Protein AF-A0A3A8JMN2-F1 (afdb_monomer_lite)

Structure (mmCIF, N/CA/C/O backbone):
data_AF-A0A3A8JMN2-F1
#
_entry.id   AF-A0A3A8JMN2-F1
#
loop_
_atom_site.group_PDB
_atom_site.id
_atom_site.type_symbol
_atom_site.label_atom_id
_atom_site.label_alt_id
_atom_site.label_comp_id
_atom_site.label_asym_id
_atom_site.label_entity_id
_atom_site.label_seq_id
_atom_site.pdbx_PDB_ins_code
_atom_site.Cartn_x
_atom_site.Cartn_y
_atom_site.Cartn_z
_atom_site.occupancy
_atom_site.B_iso_or_equiv
_atom_site.auth_seq_id
_atom_site.auth_comp_id
_atom_site.auth_asym_id
_atom_site.auth_atom_id
_atom_site.pdbx_PDB_model_num
ATOM 1 N N . ARG A 1 1 ? -17.338 3.387 -5.758 1.00 75.69 1 ARG A N 1
ATOM 2 C CA . ARG A 1 1 ? -17.314 4.630 -6.580 1.00 75.69 1 ARG A CA 1
ATOM 3 C C . ARG A 1 1 ? -15.886 5.106 -6.862 1.00 75.69 1 ARG A C 1
ATOM 5 O O . ARG A 1 1 ? -15.566 5.254 -8.028 1.00 75.69 1 ARG A O 1
ATOM 12 N N . ARG A 1 2 ? -15.018 5.287 -5.850 1.00 84.19 2 ARG A N 1
ATOM 13 C CA . ARG A 1 2 ? -13.600 5.667 -6.048 1.00 84.19 2 ARG A CA 1
ATOM 14 C C . ARG A 1 2 ? -12.794 4.612 -6.825 1.00 84.19 2 ARG A C 1
ATOM 16 O O . ARG A 1 2 ? -12.207 4.962 -7.838 1.00 84.19 2 ARG A O 1
ATOM 23 N N . VAL A 1 3 ? -12.894 3.332 -6.447 1.00 80.50 3 VAL A N 1
ATOM 24 C CA . VAL A 1 3 ? -12.243 2.205 -7.157 1.00 80.50 3 VAL A CA 1
ATOM 25 C C . VAL A 1 3 ? -12.617 2.163 -8.642 1.00 80.50 3 VAL A C 1
ATOM 27 O O . VAL A 1 3 ? -11.744 2.153 -9.494 1.00 80.50 3 VAL A O 1
ATOM 30 N N . LEU A 1 4 ? -13.909 2.267 -8.973 1.00 84.06 4 LEU A N 1
ATOM 31 C CA . LEU A 1 4 ? -14.388 2.273 -10.367 1.00 84.06 4 LEU A CA 1
ATOM 32 C C . LEU A 1 4 ? -13.861 3.454 -11.204 1.00 84.06 4 LEU A C 1
ATOM 34 O O . LEU A 1 4 ? -13.873 3.380 -12.427 1.00 84.06 4 LEU A O 1
ATOM 38 N N . ARG A 1 5 ? -13.415 4.539 -10.559 1.00 90.00 5 ARG A N 1
ATOM 39 C CA . ARG A 1 5 ? -12.802 5.696 -11.223 1.00 90.00 5 ARG A CA 1
ATOM 40 C C . ARG A 1 5 ? -11.285 5.544 -11.368 1.00 90.00 5 ARG A C 1
ATOM 42 O O . ARG A 1 5 ? -10.736 6.002 -12.361 1.00 90.00 5 ARG A O 1
ATOM 49 N N . LEU A 1 6 ? -10.618 4.948 -10.379 1.00 89.94 6 LEU A N 1
ATOM 50 C CA . LEU A 1 6 ? -9.156 4.831 -10.340 1.00 89.94 6 LEU A CA 1
ATOM 51 C C . LEU A 1 6 ? -8.640 3.596 -11.082 1.00 89.94 6 LEU A C 1
ATOM 53 O O . LEU A 1 6 ? -7.620 3.686 -11.755 1.00 89.94 6 LEU A O 1
ATOM 57 N N . LEU A 1 7 ? -9.367 2.478 -11.024 1.00 90.56 7 LEU A N 1
ATOM 58 C CA . LEU A 1 7 ? -8.949 1.213 -11.622 1.00 90.56 7 LEU A CA 1
ATOM 59 C C . LEU A 1 7 ? -8.691 1.316 -13.138 1.00 90.56 7 LEU A C 1
ATOM 61 O O . LEU A 1 7 ? -7.647 0.840 -13.572 1.00 90.56 7 LEU A O 1
ATOM 65 N N . PRO A 1 8 ? -9.538 1.974 -13.962 1.00 93.44 8 PRO A N 1
ATOM 66 C CA . PRO A 1 8 ? -9.247 2.107 -15.391 1.00 93.44 8 PRO A CA 1
ATOM 67 C C . PRO A 1 8 ? -7.951 2.879 -15.658 1.00 93.44 8 PRO A C 1
ATOM 69 O O . PRO A 1 8 ? -7.154 2.477 -16.501 1.00 93.44 8 PRO A O 1
ATOM 72 N N . ALA A 1 9 ? -7.714 3.963 -14.912 1.00 94.19 9 ALA A N 1
ATOM 73 C CA . ALA A 1 9 ? -6.497 4.758 -15.039 1.00 94.19 9 ALA A CA 1
ATOM 74 C C . ALA A 1 9 ? -5.257 3.973 -14.584 1.00 94.19 9 ALA A C 1
ATOM 76 O O . ALA A 1 9 ? -4.229 4.024 -15.256 1.00 94.19 9 ALA A O 1
ATOM 77 N N . LEU A 1 10 ? 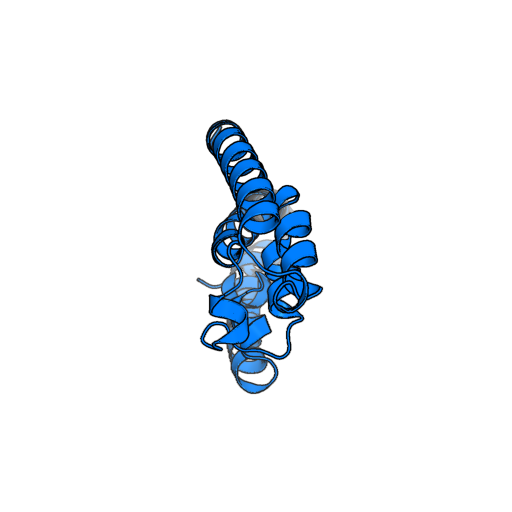-5.371 3.204 -13.494 1.00 93.12 10 LEU A N 1
ATOM 78 C CA . LEU A 1 10 ? -4.316 2.313 -13.015 1.00 93.12 10 LEU A CA 1
ATOM 79 C C . LEU A 1 10 ? -3.961 1.263 -14.070 1.00 93.12 10 LEU A C 1
ATOM 81 O O . LEU A 1 10 ? -2.789 1.091 -14.375 1.00 93.12 10 LEU A O 1
ATOM 85 N N . LEU A 1 11 ? -4.954 0.600 -14.667 1.00 94.62 11 LEU A N 1
ATOM 86 C CA . LEU A 1 11 ? -4.725 -0.425 -15.688 1.00 94.62 11 LEU A CA 1
ATOM 87 C C . LEU A 1 11 ? -4.033 0.144 -16.930 1.00 94.62 11 LEU A C 1
ATOM 89 O O . LEU A 1 11 ? -3.087 -0.459 -17.431 1.00 94.62 11 LEU A O 1
ATOM 93 N N . VAL A 1 12 ? -4.468 1.317 -17.403 1.00 96.25 12 VAL A N 1
ATOM 94 C CA . VAL A 1 12 ? -3.820 2.002 -18.532 1.00 96.25 12 VAL A CA 1
ATOM 95 C C . VAL A 1 12 ? -2.381 2.373 -18.184 1.00 96.25 12 VAL A C 1
ATOM 97 O O . VAL A 1 12 ? -1.487 2.127 -18.991 1.00 96.25 12 VAL A O 1
ATOM 100 N N . MET A 1 13 ? -2.144 2.917 -16.988 1.00 95.88 13 MET A N 1
ATOM 101 C CA . MET A 1 13 ? -0.803 3.267 -16.526 1.00 95.88 13 MET A CA 1
ATOM 102 C C . MET A 1 13 ? 0.092 2.030 -16.433 1.00 95.88 13 MET A C 1
ATOM 104 O O . MET A 1 13 ? 1.172 2.032 -17.011 1.00 95.88 13 MET A O 1
ATOM 108 N N . LEU A 1 14 ? -0.365 0.953 -15.790 1.00 95.19 14 LEU A N 1
ATOM 109 C CA . LEU A 1 14 ? 0.402 -0.284 -15.655 1.00 95.19 14 LEU A CA 1
ATOM 110 C C . LEU A 1 14 ? 0.735 -0.877 -17.023 1.00 95.19 14 LEU A C 1
ATOM 112 O O . LEU A 1 14 ? 1.891 -1.198 -17.276 1.00 95.19 14 LEU A O 1
ATOM 116 N N . MET A 1 15 ? -0.242 -0.962 -17.930 1.00 95.50 15 MET A N 1
ATOM 117 C CA . MET A 1 15 ? -0.025 -1.473 -19.284 1.00 95.50 15 MET A CA 1
ATOM 118 C C . MET A 1 15 ? 0.980 -0.617 -20.064 1.00 95.50 15 MET A C 1
ATOM 120 O O . MET A 1 15 ? 1.912 -1.158 -20.657 1.00 95.50 15 MET A O 1
ATOM 124 N N . ALA A 1 16 ? 0.819 0.709 -20.051 1.00 96.19 16 ALA A N 1
ATOM 125 C CA . ALA A 1 16 ? 1.738 1.620 -20.724 1.00 96.19 16 ALA A CA 1
ATOM 126 C C . ALA A 1 16 ? 3.156 1.497 -20.153 1.00 96.19 16 ALA A C 1
ATOM 128 O O . ALA A 1 16 ? 4.109 1.359 -20.915 1.00 96.19 16 ALA A O 1
ATOM 129 N N . THR A 1 17 ? 3.294 1.468 -18.828 1.00 94.44 17 THR A N 1
ATOM 130 C CA . THR A 1 17 ? 4.581 1.312 -18.146 1.00 94.44 17 THR A CA 1
ATOM 131 C C . THR A 1 17 ? 5.220 -0.037 -18.465 1.00 94.44 17 THR A C 1
ATOM 133 O O . THR A 1 17 ? 6.384 -0.062 -18.839 1.00 94.44 17 THR A O 1
ATOM 136 N N . PHE A 1 18 ? 4.477 -1.150 -18.437 1.00 93.00 18 PHE A N 1
ATOM 137 C CA . PHE A 1 18 ? 4.998 -2.462 -18.843 1.00 93.00 18 PHE A CA 1
ATOM 138 C C . PHE A 1 18 ? 5.527 -2.455 -20.282 1.00 93.00 18 PHE A C 1
ATOM 140 O O . PHE A 1 18 ? 6.630 -2.942 -20.531 1.00 93.00 18 PHE A O 1
ATOM 147 N N . VAL A 1 19 ? 4.770 -1.882 -21.225 1.00 94.12 19 VAL A N 1
ATOM 148 C CA . VAL A 1 19 ? 5.182 -1.789 -22.634 1.00 94.12 19 VAL A CA 1
ATOM 149 C C . VAL A 1 19 ? 6.424 -0.911 -22.779 1.00 94.12 19 VAL A C 1
ATOM 151 O O . VAL A 1 19 ? 7.409 -1.341 -23.374 1.00 94.12 19 VAL A O 1
ATOM 154 N N . LEU A 1 20 ? 6.417 0.295 -22.210 1.00 94.31 20 LEU A N 1
ATOM 155 C CA . LEU A 1 20 ? 7.544 1.224 -22.298 1.00 94.31 20 LEU A CA 1
ATOM 156 C C . LEU A 1 20 ? 8.798 0.643 -21.642 1.00 94.31 20 LEU A C 1
ATOM 158 O O . LEU A 1 20 ? 9.870 0.652 -22.240 1.00 94.31 20 LEU A O 1
ATOM 162 N N . SER A 1 21 ? 8.674 0.057 -20.457 1.00 91.38 21 SER A N 1
ATOM 163 C CA . SER A 1 21 ? 9.795 -0.594 -19.791 1.00 91.38 21 SER A CA 1
ATOM 164 C C . SER A 1 21 ? 10.313 -1.805 -20.560 1.00 91.38 21 SER A C 1
ATOM 166 O O . SER A 1 21 ? 11.514 -2.053 -20.559 1.00 91.38 21 SER A O 1
ATOM 168 N N . ALA A 1 22 ? 9.454 -2.540 -21.270 1.00 89.69 22 ALA A N 1
ATOM 169 C CA . ALA A 1 22 ? 9.899 -3.625 -22.137 1.00 89.69 22 ALA A CA 1
ATOM 170 C C . ALA A 1 22 ? 10.651 -3.155 -23.390 1.00 89.69 22 ALA A C 1
ATOM 172 O O . ALA A 1 22 ? 11.499 -3.899 -23.884 1.00 89.69 22 ALA A O 1
ATOM 173 N N . LEU A 1 23 ? 10.359 -1.951 -23.886 1.00 93.00 23 LEU A N 1
ATOM 174 C CA . LEU A 1 23 ? 11.006 -1.371 -25.064 1.00 93.00 23 LEU A CA 1
ATOM 175 C C . LEU A 1 23 ? 12.308 -0.632 -24.729 1.00 93.00 23 LEU A C 1
ATOM 177 O O . LEU A 1 23 ? 13.264 -0.714 -25.496 1.00 93.00 23 LEU A O 1
ATOM 181 N N . PHE A 1 24 ? 12.342 0.092 -23.607 1.00 91.25 24 PHE A N 1
ATOM 182 C CA . PHE A 1 24 ? 13.404 1.058 -23.310 1.00 91.25 24 PHE A CA 1
ATOM 183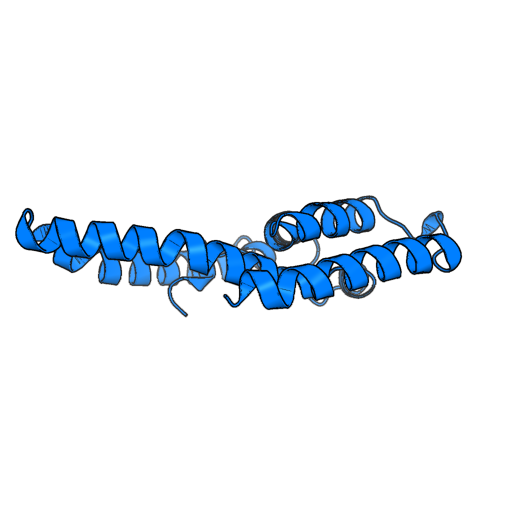 C C . PHE A 1 24 ? 14.361 0.632 -22.194 1.00 91.25 24 PHE A C 1
ATOM 185 O O . PHE A 1 24 ? 15.485 1.128 -22.159 1.00 91.25 24 PHE A O 1
ATOM 192 N N . ILE A 1 25 ? 13.963 -0.274 -21.292 1.00 88.00 25 ILE A N 1
ATOM 193 C CA . ILE A 1 25 ? 14.828 -0.706 -20.185 1.00 88.00 25 ILE A CA 1
ATOM 194 C C . ILE A 1 25 ? 15.572 -1.985 -20.595 1.00 88.00 25 ILE A C 1
ATOM 196 O O . ILE A 1 25 ? 14.931 -3.003 -20.889 1.00 88.00 25 ILE A O 1
ATOM 200 N N . PRO A 1 26 ? 16.921 -1.983 -20.600 1.00 86.75 26 PRO A N 1
ATOM 201 C CA . PRO A 1 26 ? 17.699 -3.180 -20.881 1.00 86.75 26 PRO A CA 1
ATOM 202 C C . PRO A 1 26 ? 17.324 -4.323 -19.939 1.00 86.75 26 PRO A C 1
ATOM 204 O O . PRO A 1 26 ? 17.168 -4.128 -18.735 1.00 86.75 26 PRO A O 1
ATOM 207 N N . ARG A 1 27 ? 17.262 -5.555 -20.461 1.00 81.44 27 ARG A N 1
ATOM 208 C CA . ARG A 1 27 ? 16.948 -6.744 -19.646 1.00 81.44 27 ARG A CA 1
ATOM 209 C C . ARG A 1 27 ? 17.879 -6.909 -18.445 1.00 81.44 27 ARG A C 1
ATOM 211 O O . ARG A 1 27 ? 17.424 -7.361 -17.409 1.00 81.44 27 ARG A O 1
ATOM 218 N N . ALA A 1 28 ? 19.142 -6.506 -18.584 1.00 80.75 28 ALA A N 1
ATOM 219 C CA . ALA A 1 28 ? 20.129 -6.545 -17.507 1.00 80.75 28 ALA A CA 1
ATOM 220 C C . ALA A 1 28 ? 19.777 -5.634 -16.315 1.00 80.75 28 ALA A C 1
ATOM 222 O O . ALA A 1 28 ? 20.302 -5.839 -15.229 1.00 80.75 28 ALA A O 1
ATOM 223 N N . TRP A 1 29 ? 18.932 -4.619 -16.520 1.00 76.94 29 TRP A N 1
ATOM 224 C CA . TRP A 1 29 ? 18.502 -3.672 -15.486 1.00 76.94 29 TRP A CA 1
ATOM 225 C C . TRP A 1 29 ? 17.093 -3.976 -14.965 1.00 76.94 29 TRP A C 1
ATOM 227 O O . TRP A 1 29 ? 16.671 -3.403 -13.966 1.00 76.94 29 TRP A O 1
ATOM 237 N N . ARG A 1 30 ? 16.363 -4.892 -15.614 1.00 73.25 30 ARG A N 1
ATOM 238 C CA . ARG A 1 30 ? 15.104 -5.424 -15.090 1.00 73.25 30 ARG A CA 1
ATOM 239 C C . ARG A 1 30 ? 15.434 -6.509 -14.075 1.00 73.25 30 ARG A C 1
ATOM 241 O O . ARG A 1 30 ? 15.720 -7.645 -14.447 1.00 73.25 30 ARG A O 1
ATOM 248 N N . ASN A 1 31 ? 15.447 -6.137 -12.802 1.00 72.50 31 ASN A N 1
ATOM 249 C CA . ASN A 1 31 ? 15.521 -7.109 -11.722 1.00 72.50 31 ASN A CA 1
ATOM 250 C C . ASN A 1 31 ? 14.173 -7.838 -11.571 1.00 72.50 31 ASN A C 1
ATOM 252 O O . ASN A 1 31 ? 13.139 -7.385 -12.056 1.00 72.50 31 ASN A O 1
ATOM 256 N N . GLU A 1 32 ? 14.171 -8.976 -10.883 1.00 75.94 32 GLU A N 1
ATOM 257 C CA . GLU A 1 32 ? 12.944 -9.742 -10.622 1.00 75.94 32 GLU A CA 1
ATOM 258 C C . GLU A 1 32 ? 11.889 -8.913 -9.856 1.00 75.94 32 GLU A C 1
ATOM 260 O O . GLU A 1 32 ? 10.684 -9.062 -10.054 1.00 75.94 32 GLU A O 1
ATOM 265 N N . GLN A 1 33 ? 12.352 -7.968 -9.035 1.00 76.81 33 GLN A N 1
ATOM 266 C CA . GLN A 1 33 ? 11.522 -7.074 -8.227 1.00 76.81 33 GLN A CA 1
ATOM 267 C C . GLN A 1 33 ? 10.679 -6.114 -9.080 1.00 76.81 33 GLN A C 1
ATOM 269 O O . GLN A 1 33 ? 9.549 -5.798 -8.714 1.00 76.81 33 GLN A O 1
ATOM 274 N N . PHE A 1 34 ? 11.197 -5.666 -10.224 1.00 84.00 34 PHE A N 1
ATOM 275 C CA . PHE A 1 34 ? 10.484 -4.825 -11.183 1.00 84.00 34 PHE A CA 1
ATOM 276 C C . PHE A 1 34 ? 9.169 -5.489 -11.611 1.00 84.00 34 PHE A C 1
ATOM 278 O O . PHE A 1 34 ? 8.093 -4.896 -11.492 1.00 84.00 34 PHE A O 1
ATOM 285 N N . ASP A 1 35 ? 9.254 -6.743 -12.062 1.00 86.31 35 ASP A N 1
ATOM 286 C CA . ASP A 1 35 ? 8.102 -7.478 -12.578 1.00 86.31 35 ASP A CA 1
ATOM 287 C C . ASP A 1 35 ? 7.147 -7.845 -11.436 1.00 86.31 35 ASP A C 1
ATOM 289 O O . ASP A 1 35 ? 5.934 -7.660 -11.560 1.00 86.31 35 ASP A O 1
ATOM 293 N N . GLN A 1 36 ? 7.679 -8.296 -10.295 1.00 91.06 36 GLN A N 1
ATOM 294 C CA . GLN A 1 36 ? 6.870 -8.646 -9.125 1.00 91.06 36 GLN A CA 1
ATOM 295 C C . GLN A 1 36 ? 6.054 -7.453 -8.602 1.00 91.06 36 GLN A C 1
ATOM 297 O O . GLN A 1 36 ? 4.860 -7.610 -8.338 1.00 91.06 36 GLN A O 1
ATOM 302 N N . THR A 1 37 ? 6.646 -6.256 -8.496 1.00 93.19 37 THR A N 1
ATOM 303 C CA . THR A 1 37 ? 5.925 -5.054 -8.041 1.00 93.19 37 THR A CA 1
ATOM 304 C C . THR A 1 37 ? 4.826 -4.666 -9.028 1.00 93.19 37 THR A C 1
ATOM 306 O O . THR A 1 37 ? 3.714 -4.355 -8.600 1.00 93.19 37 THR A O 1
ATOM 309 N N . GLY A 1 38 ? 5.092 -4.727 -10.338 1.00 93.12 38 GLY A N 1
ATOM 310 C CA . GLY A 1 38 ? 4.097 -4.421 -11.369 1.00 93.12 38 GLY A CA 1
ATOM 311 C C . GLY A 1 38 ? 2.911 -5.390 -11.364 1.00 93.12 38 GLY A C 1
ATOM 312 O O . GLY A 1 38 ? 1.758 -4.959 -11.404 1.00 93.12 38 GLY A O 1
ATOM 313 N N . TRP A 1 39 ? 3.169 -6.697 -11.244 1.00 93.88 39 TRP A N 1
ATOM 314 C CA . TRP A 1 39 ? 2.107 -7.703 -11.130 1.00 93.88 39 TRP A CA 1
ATOM 315 C C . TRP A 1 39 ? 1.311 -7.551 -9.835 1.00 93.88 39 TRP A C 1
ATOM 317 O O . TRP A 1 39 ? 0.082 -7.611 -9.855 1.00 93.88 39 TRP A O 1
ATOM 327 N N . ALA A 1 40 ? 1.984 -7.297 -8.714 1.00 95.25 40 ALA A N 1
ATOM 328 C CA . ALA A 1 40 ? 1.320 -7.082 -7.435 1.00 95.25 40 ALA A CA 1
ATOM 329 C C . ALA A 1 40 ? 0.507 -5.777 -7.405 1.00 95.25 40 ALA A C 1
ATOM 331 O O . ALA A 1 40 ? -0.516 -5.710 -6.725 1.00 95.25 40 ALA A O 1
ATOM 332 N N . ALA A 1 41 ? 0.900 -4.753 -8.169 1.00 95.06 41 ALA A N 1
ATOM 333 C CA . ALA A 1 41 ? 0.146 -3.507 -8.287 1.00 95.06 41 ALA A CA 1
ATOM 334 C C . ALA A 1 41 ? -1.249 -3.711 -8.903 1.00 95.06 41 ALA A C 1
ATOM 336 O O . ALA A 1 41 ? -2.181 -3.012 -8.516 1.00 95.06 41 ALA A O 1
ATOM 337 N N . LEU A 1 42 ? -1.426 -4.691 -9.802 1.00 92.38 42 LEU A N 1
ATOM 338 C CA . LEU A 1 42 ? -2.732 -4.999 -10.413 1.00 92.38 42 LEU A CA 1
ATOM 339 C C . LEU A 1 42 ? -3.784 -5.442 -9.393 1.00 92.38 42 LEU A C 1
ATOM 341 O O . LEU A 1 42 ? -4.978 -5.262 -9.622 1.00 92.38 42 LEU A O 1
ATOM 345 N N . ILE A 1 43 ? -3.335 -6.047 -8.296 1.00 92.94 43 ILE A N 1
ATOM 346 C CA . ILE A 1 43 ? -4.191 -6.594 -7.243 1.00 92.94 43 ILE A CA 1
ATOM 347 C C . ILE A 1 43 ? -4.115 -5.793 -5.934 1.00 92.94 43 ILE A C 1
ATOM 349 O O . ILE A 1 43 ? -4.685 -6.226 -4.937 1.00 92.94 43 ILE A O 1
ATOM 353 N N . GLY A 1 44 ? -3.424 -4.646 -5.918 1.00 93.62 44 GLY A N 1
ATOM 354 C CA . GLY A 1 44 ? -3.304 -3.797 -4.726 1.00 93.62 44 GLY A CA 1
ATOM 355 C C . GLY A 1 44 ? -2.330 -4.329 -3.663 1.00 93.62 44 GLY A C 1
ATOM 356 O O . GLY A 1 44 ? -2.486 -4.042 -2.477 1.00 93.62 44 GLY A O 1
ATOM 357 N N . PHE A 1 45 ? -1.328 -5.118 -4.068 1.00 96.12 45 PHE A N 1
ATOM 358 C CA . PHE A 1 45 ? -0.358 -5.782 -3.181 1.00 96.12 45 PHE A CA 1
ATOM 359 C C . PHE A 1 45 ? 1.100 -5.351 -3.397 1.00 96.12 45 PHE A C 1
ATOM 361 O O . PHE A 1 45 ? 2.012 -5.936 -2.808 1.00 96.12 45 PHE A O 1
ATOM 368 N N . SER A 1 46 ? 1.358 -4.329 -4.215 1.00 95.06 46 SER A N 1
ATOM 369 C CA . SER A 1 46 ? 2.725 -3.849 -4.466 1.00 95.06 46 SER A CA 1
ATOM 370 C C . SER A 1 46 ? 3.440 -3.390 -3.194 1.00 95.06 46 SER A C 1
ATOM 372 O O . SER A 1 46 ? 4.647 -3.578 -3.073 1.00 95.06 46 SER A O 1
ATOM 374 N N . ASN A 1 47 ? 2.703 -2.885 -2.201 1.00 95.19 47 ASN A N 1
ATOM 375 C CA . ASN A 1 47 ? 3.247 -2.538 -0.891 1.00 95.19 47 ASN A CA 1
ATOM 376 C C . ASN A 1 47 ? 3.822 -3.747 -0.134 1.00 95.19 47 ASN A C 1
ATOM 378 O O . ASN A 1 47 ? 4.823 -3.600 0.557 1.00 95.19 47 ASN A O 1
ATOM 382 N N . ILE A 1 48 ? 3.240 -4.942 -0.281 1.00 94.50 48 ILE A N 1
ATOM 383 C CA . ILE A 1 48 ? 3.767 -6.160 0.353 1.00 94.50 48 ILE A CA 1
ATOM 384 C C . ILE A 1 48 ? 5.053 -6.606 -0.338 1.00 94.50 48 ILE A C 1
ATOM 386 O O . ILE A 1 48 ? 6.020 -6.956 0.335 1.00 94.50 48 ILE A O 1
ATOM 390 N N . VAL A 1 49 ? 5.082 -6.547 -1.672 1.00 93.31 49 VAL A N 1
ATOM 391 C CA . VAL A 1 49 ? 6.291 -6.863 -2.444 1.00 93.31 49 VAL A CA 1
ATOM 392 C C . VAL A 1 49 ? 7.427 -5.926 -2.058 1.00 93.31 49 VAL A C 1
ATOM 394 O O . VAL A 1 49 ? 8.528 -6.397 -1.805 1.00 93.31 49 VAL A O 1
ATOM 397 N N . LEU A 1 50 ? 7.157 -4.622 -1.957 1.00 92.06 50 LEU A N 1
ATOM 398 C CA . LEU A 1 50 ? 8.143 -3.612 -1.569 1.00 92.06 50 LEU A CA 1
ATOM 399 C C . LEU A 1 50 ? 8.576 -3.734 -0.097 1.00 92.06 50 LEU A C 1
ATOM 401 O O . LEU A 1 50 ? 9.749 -3.549 0.201 1.00 92.06 50 LEU A O 1
ATOM 405 N N . ALA A 1 51 ? 7.676 -4.118 0.814 1.00 92.00 51 ALA A N 1
ATOM 406 C CA . ALA A 1 51 ? 8.010 -4.373 2.219 1.00 92.00 51 ALA A CA 1
ATOM 407 C C . ALA A 1 51 ? 8.948 -5.571 2.425 1.00 92.00 51 ALA A C 1
ATOM 409 O O . ALA A 1 51 ? 9.683 -5.607 3.408 1.00 92.00 51 ALA A O 1
ATOM 410 N N . GLY A 1 52 ? 8.888 -6.565 1.534 1.00 87.19 52 GLY A N 1
ATOM 411 C CA . GLY A 1 52 ? 9.763 -7.738 1.563 1.00 87.19 52 GLY A CA 1
ATOM 412 C C . GLY A 1 52 ? 11.153 -7.492 0.972 1.00 87.19 52 GLY A C 1
ATOM 413 O O . GLY A 1 52 ? 11.975 -8.407 0.966 1.00 87.19 52 GLY A O 1
ATOM 414 N N . GLN A 1 53 ? 11.418 -6.291 0.453 1.00 80.81 53 GLN A N 1
ATOM 415 C CA . GLN A 1 53 ? 12.719 -5.941 -0.109 1.00 80.81 53 GLN A CA 1
ATOM 416 C C . GLN A 1 53 ? 13.692 -5.578 1.013 1.00 80.81 53 GLN A C 1
ATOM 418 O O . GLN A 1 53 ? 13.306 -5.035 2.045 1.00 80.81 53 GLN A O 1
ATOM 423 N N . GLN A 1 54 ? 14.971 -5.899 0.807 1.00 68.88 54 GLN A N 1
ATOM 424 C CA . GLN A 1 54 ? 16.043 -5.512 1.733 1.00 68.88 54 GLN A CA 1
ATOM 425 C C . GLN A 1 54 ? 16.401 -4.027 1.620 1.00 68.88 54 GLN A C 1
ATOM 427 O O . GLN A 1 54 ? 17.096 -3.493 2.478 1.00 68.88 54 GLN A O 1
ATOM 432 N N . ASP A 1 55 ? 15.926 -3.384 0.560 1.00 74.50 55 ASP A N 1
ATOM 433 C CA . ASP A 1 55 ? 16.244 -2.018 0.211 1.00 74.50 55 ASP A CA 1
ATOM 434 C C . ASP A 1 55 ? 15.219 -1.038 0.794 1.00 74.50 55 ASP A C 1
ATOM 436 O O . ASP A 1 55 ? 14.003 -1.223 0.684 1.00 74.50 55 ASP A O 1
ATOM 440 N N . ASP A 1 56 ? 15.718 0.052 1.375 1.00 79.19 56 ASP A N 1
ATOM 441 C CA . ASP A 1 56 ? 14.873 1.150 1.833 1.00 79.19 56 ASP A CA 1
ATOM 442 C C . ASP A 1 56 ? 14.202 1.862 0.648 1.00 79.19 56 ASP A C 1
ATOM 444 O O . ASP A 1 56 ? 14.712 1.876 -0.476 1.00 79.19 56 ASP A O 1
ATOM 448 N N . TYR A 1 57 ? 13.070 2.526 0.912 1.00 80.88 57 TYR A N 1
ATOM 449 C CA . TYR A 1 57 ? 12.319 3.307 -0.085 1.00 80.88 57 TYR A CA 1
ATOM 450 C C . TYR A 1 57 ? 13.193 4.325 -0.842 1.00 80.88 57 TYR A C 1
ATOM 452 O O . TYR A 1 57 ? 12.960 4.578 -2.019 1.00 80.88 57 TYR A O 1
ATOM 460 N N . PHE A 1 58 ? 14.205 4.883 -0.170 1.00 79.69 58 PHE A N 1
ATOM 461 C CA . PHE A 1 58 ? 15.129 5.889 -0.713 1.00 79.69 58 PHE A CA 1
ATOM 462 C C . PHE A 1 58 ? 16.418 5.292 -1.291 1.00 79.69 58 PHE A C 1
ATOM 464 O O . PHE A 1 58 ? 17.393 6.005 -1.524 1.00 79.69 58 PHE A O 1
ATOM 471 N N . SER A 1 59 ? 16.472 3.974 -1.462 1.00 82.88 59 SER A N 1
ATOM 472 C CA . SER A 1 59 ? 17.613 3.338 -2.104 1.00 82.88 59 SER A CA 1
ATOM 473 C C . SER A 1 59 ? 17.579 3.576 -3.624 1.00 82.88 59 SER A C 1
ATOM 475 O O . SER A 1 59 ? 16.506 3.553 -4.240 1.00 82.88 59 SER A O 1
ATOM 477 N N . PRO A 1 60 ? 18.745 3.718 -4.280 1.00 76.19 60 PRO A N 1
ATOM 478 C CA . PRO A 1 60 ? 18.801 3.905 -5.730 1.00 76.19 60 PRO A CA 1
ATOM 479 C C . PRO A 1 60 ? 18.169 2.753 -6.527 1.00 76.19 60 PRO A C 1
ATOM 481 O O . PRO A 1 60 ? 17.665 2.964 -7.625 1.00 76.19 60 PRO A O 1
ATOM 484 N N . GLY A 1 61 ? 18.195 1.527 -5.991 1.00 75.81 61 GLY A N 1
ATOM 485 C CA . GLY A 1 61 ? 17.605 0.357 -6.646 1.00 75.81 61 GLY A CA 1
ATOM 486 C C . GLY A 1 61 ? 16.079 0.424 -6.710 1.00 75.81 61 GLY A C 1
ATOM 487 O O . GLY A 1 61 ? 15.485 0.095 -7.737 1.00 75.81 61 GLY A O 1
ATOM 488 N N . VAL A 1 62 ? 15.449 0.909 -5.638 1.00 79.75 62 VAL A N 1
ATOM 489 C CA . VAL A 1 62 ? 13.992 1.044 -5.537 1.00 79.75 62 VAL A CA 1
ATOM 490 C C . VAL A 1 62 ? 13.486 2.238 -6.349 1.00 79.75 62 VAL A C 1
ATOM 492 O O . VAL A 1 62 ? 12.453 2.118 -7.007 1.00 79.75 62 VAL A O 1
ATOM 495 N N . GLU A 1 63 ? 14.225 3.352 -6.388 1.00 80.56 63 GLU A N 1
ATOM 496 C CA . GLU A 1 63 ? 13.864 4.540 -7.186 1.00 80.56 63 GLU A CA 1
ATOM 497 C C . GLU A 1 63 ? 13.768 4.258 -8.694 1.00 80.56 63 GLU A C 1
ATOM 499 O O . GLU A 1 63 ? 12.993 4.901 -9.403 1.00 80.56 63 GLU A O 1
ATOM 504 N N . LEU A 1 64 ? 14.510 3.267 -9.195 1.00 84.19 64 LEU A N 1
ATOM 505 C CA . LEU A 1 64 ? 14.451 2.847 -10.597 1.00 84.19 64 LEU A CA 1
ATOM 506 C C . LEU A 1 64 ? 13.237 1.960 -10.919 1.00 84.19 64 LEU A C 1
ATOM 508 O O . LEU A 1 64 ? 12.993 1.661 -12.091 1.00 84.19 64 LEU A O 1
ATOM 512 N N . ASN A 1 65 ? 12.461 1.537 -9.915 1.00 88.75 65 ASN A N 1
ATOM 513 C CA . ASN A 1 65 ? 11.247 0.760 -10.124 1.00 88.75 65 ASN A CA 1
ATOM 514 C C . ASN A 1 65 ? 10.088 1.690 -10.539 1.00 88.75 65 ASN A C 1
ATOM 516 O O . ASN A 1 65 ? 9.559 2.427 -9.705 1.00 88.75 65 ASN A O 1
ATOM 520 N N . PRO A 1 66 ? 9.599 1.638 -11.792 1.00 90.25 66 PRO A N 1
ATOM 521 C CA . PRO A 1 66 ? 8.547 2.541 -12.253 1.00 90.25 66 PRO A CA 1
ATOM 522 C C . PRO A 1 66 ? 7.187 2.245 -11.606 1.00 90.25 66 PRO A C 1
ATOM 524 O O . PRO A 1 66 ? 6.277 3.069 -11.674 1.00 90.25 66 PRO A O 1
ATOM 527 N N . PHE A 1 67 ? 7.035 1.082 -10.967 1.00 92.81 67 PHE A N 1
ATOM 528 C CA . PHE A 1 67 ? 5.837 0.709 -10.224 1.00 92.81 67 PHE A CA 1
ATOM 529 C C . PHE A 1 67 ? 5.925 1.071 -8.742 1.00 92.81 67 PHE A C 1
ATOM 531 O O . PHE A 1 67 ? 4.960 0.814 -8.019 1.00 92.81 67 PHE A O 1
ATOM 538 N N . LEU A 1 68 ? 7.029 1.680 -8.286 1.00 92.19 68 LEU A N 1
ATOM 539 C CA . LEU A 1 68 ? 7.256 2.046 -6.888 1.00 92.19 68 LEU A CA 1
ATOM 540 C C . LEU A 1 68 ? 6.027 2.733 -6.297 1.00 92.19 68 LEU A C 1
ATOM 542 O O . LEU A 1 68 ? 5.423 2.229 -5.360 1.00 92.19 68 LEU A O 1
ATOM 546 N N . HIS A 1 69 ? 5.570 3.821 -6.909 1.00 92.75 69 HIS A N 1
ATOM 547 C CA . HIS A 1 69 ? 4.500 4.661 -6.365 1.00 92.75 69 HIS A CA 1
ATOM 548 C C . HIS A 1 69 ? 3.101 4.023 -6.344 1.00 92.75 69 HIS A C 1
ATOM 550 O O . HIS A 1 69 ? 2.149 4.658 -5.897 1.00 92.75 69 HIS A O 1
ATOM 556 N N . THR A 1 70 ? 2.949 2.773 -6.785 1.00 95.00 70 THR A N 1
ATOM 557 C CA . THR A 1 70 ? 1.675 2.041 -6.674 1.00 95.00 70 THR A CA 1
ATOM 558 C C . THR A 1 70 ? 1.387 1.557 -5.252 1.00 95.00 70 THR A C 1
ATOM 560 O O . THR A 1 70 ? 0.245 1.217 -4.946 1.00 95.00 70 THR A O 1
ATOM 563 N N . TRP A 1 71 ? 2.392 1.545 -4.368 1.00 94.56 71 TRP A N 1
ATOM 564 C CA . TRP A 1 71 ? 2.254 1.024 -3.006 1.00 94.56 71 TRP A CA 1
ATOM 565 C C . TRP A 1 71 ? 1.219 1.792 -2.176 1.00 94.56 71 TRP A C 1
ATOM 567 O O . TRP A 1 71 ? 0.458 1.178 -1.429 1.00 94.56 71 TRP A O 1
ATOM 577 N N . THR A 1 72 ? 1.151 3.120 -2.328 1.00 93.81 72 THR A N 1
ATOM 578 C CA . THR A 1 72 ? 0.207 3.972 -1.586 1.00 93.81 72 THR A CA 1
ATOM 579 C C . THR A 1 72 ? -1.232 3.616 -1.934 1.00 93.81 72 THR A C 1
ATOM 581 O O . THR A 1 72 ? -2.077 3.523 -1.046 1.00 93.81 72 THR A O 1
ATOM 584 N N . LEU A 1 73 ? -1.493 3.346 -3.216 1.00 94.06 73 LEU A N 1
ATOM 585 C CA . LEU A 1 73 ? -2.801 2.923 -3.696 1.00 94.06 73 LEU A CA 1
ATOM 586 C C . LEU A 1 73 ? -3.177 1.547 -3.135 1.00 94.06 73 LEU A C 1
ATOM 588 O O . LEU A 1 73 ? -4.299 1.383 -2.666 1.00 94.06 73 LEU A O 1
ATOM 592 N N . GLY A 1 74 ? -2.241 0.592 -3.105 1.00 94.12 74 GLY A N 1
ATOM 593 C CA . GLY A 1 74 ? -2.476 -0.725 -2.503 1.00 94.12 74 GLY A CA 1
ATOM 594 C C . GLY A 1 74 ? -2.842 -0.642 -1.016 1.00 94.12 74 GLY A C 1
ATOM 595 O O . GLY A 1 74 ? -3.814 -1.255 -0.576 1.00 94.12 74 GLY A O 1
ATOM 596 N N . VAL A 1 75 ? -2.129 0.185 -0.242 1.00 95.31 75 VAL A N 1
ATOM 597 C CA . VAL A 1 75 ? -2.458 0.440 1.175 1.00 95.31 75 VAL A CA 1
ATOM 598 C C . VAL A 1 75 ? -3.842 1.081 1.317 1.00 95.31 75 VAL A C 1
ATOM 600 O O . VAL A 1 75 ? -4.623 0.675 2.178 1.00 95.31 75 VAL A O 1
ATOM 603 N N . GLU A 1 76 ? -4.174 2.053 0.465 1.00 93.75 76 GLU A N 1
ATOM 604 C CA . GLU A 1 76 ? -5.480 2.720 0.467 1.00 93.75 76 GLU A CA 1
ATOM 605 C C . GLU A 1 76 ? -6.626 1.730 0.183 1.00 93.75 76 GLU A C 1
ATOM 607 O O . GLU A 1 76 ? -7.644 1.726 0.879 1.00 93.75 76 GLU A O 1
ATOM 612 N N . GLU A 1 77 ? -6.454 0.847 -0.803 1.00 93.25 77 GLU A N 1
ATOM 613 C CA . GLU A 1 77 ? -7.426 -0.195 -1.148 1.00 93.25 77 GLU A CA 1
ATOM 614 C C . GLU A 1 77 ? -7.612 -1.203 -0.006 1.00 93.25 77 GLU A C 1
ATOM 616 O O . GLU A 1 77 ? -8.750 -1.517 0.358 1.00 93.25 77 GLU A O 1
ATOM 621 N N . GLN A 1 78 ? -6.518 -1.649 0.623 1.00 94.31 78 GLN A N 1
ATOM 622 C CA . GLN A 1 78 ? -6.556 -2.516 1.806 1.00 94.31 78 GLN A CA 1
ATOM 623 C C . GLN A 1 78 ? -7.305 -1.844 2.962 1.00 94.31 78 GLN A C 1
ATOM 625 O O . GLN A 1 78 ? -8.186 -2.458 3.570 1.00 94.31 78 GLN A O 1
ATOM 630 N N . PHE A 1 79 ? -7.022 -0.568 3.238 1.00 93.75 79 PHE A N 1
ATOM 631 C CA . PHE A 1 79 ? -7.715 0.195 4.273 1.00 93.75 79 PHE A CA 1
ATOM 632 C C . PHE A 1 79 ? -9.220 0.296 3.993 1.00 93.75 79 PHE A C 1
ATOM 634 O O . PHE A 1 79 ? -10.034 0.072 4.891 1.00 93.75 79 PHE A O 1
ATOM 641 N N . TYR A 1 80 ? -9.615 0.561 2.746 1.00 91.56 80 TYR A N 1
ATOM 642 C CA . TYR A 1 80 ? -11.028 0.634 2.366 1.00 91.56 80 TYR A CA 1
ATOM 643 C C . TYR A 1 80 ? -11.778 -0.691 2.455 1.00 91.56 80 TYR A C 1
ATOM 645 O O . TYR A 1 80 ? -13.005 -0.671 2.553 1.00 91.56 80 TYR A O 1
ATOM 653 N N . LEU A 1 81 ? -11.087 -1.827 2.448 1.00 92.12 81 LEU A N 1
ATOM 654 C CA . LEU A 1 81 ? -11.702 -3.126 2.707 1.00 92.12 81 LEU A CA 1
ATOM 655 C C . LEU A 1 81 ? -11.751 -3.434 4.208 1.00 92.12 81 LEU A C 1
ATOM 657 O O . LEU A 1 81 ? -12.792 -3.838 4.730 1.00 92.12 81 LEU A O 1
ATOM 661 N N . VAL A 1 82 ? -10.642 -3.211 4.914 1.00 94.56 82 VAL A N 1
ATOM 662 C CA . VAL A 1 82 ? -10.475 -3.591 6.321 1.00 94.56 82 VAL A CA 1
ATOM 663 C C . VAL A 1 82 ? -11.265 -2.674 7.257 1.00 94.56 82 VAL A C 1
ATOM 665 O O . VAL A 1 82 ? -11.972 -3.160 8.141 1.00 94.56 82 VAL A O 1
ATOM 668 N N . PHE A 1 83 ? -11.199 -1.355 7.068 1.00 94.50 83 PHE A N 1
ATOM 669 C CA . PHE A 1 83 ? -11.791 -0.395 8.001 1.00 94.50 83 PHE A CA 1
ATOM 670 C C . PHE A 1 83 ? -13.324 -0.495 8.092 1.00 94.50 83 PHE A C 1
ATOM 672 O O . PHE A 1 83 ? -13.832 -0.561 9.213 1.00 94.50 83 PHE A O 1
ATOM 679 N N . PRO A 1 84 ? -14.097 -0.590 6.988 1.00 94.31 84 PRO A N 1
ATOM 680 C CA . PRO A 1 84 ? -15.546 -0.768 7.085 1.00 94.31 84 PRO A CA 1
ATOM 681 C C . PRO A 1 84 ? -15.946 -2.065 7.792 1.00 94.31 84 PRO A C 1
ATOM 683 O O . PRO A 1 84 ? -16.916 -2.068 8.549 1.00 94.31 84 PRO A O 1
ATOM 686 N N . LEU A 1 85 ? -15.195 -3.152 7.584 1.00 94.44 85 LEU A N 1
ATOM 687 C CA . LEU A 1 85 ? -15.438 -4.423 8.264 1.00 94.44 85 LEU A CA 1
ATOM 688 C C . LEU A 1 85 ? -15.170 -4.304 9.770 1.00 94.44 85 LEU A C 1
ATOM 690 O O . LEU A 1 85 ? -16.020 -4.688 10.575 1.00 94.44 85 LEU A O 1
ATOM 694 N N . LEU A 1 86 ? -14.032 -3.720 10.154 1.00 94.38 86 LEU A N 1
ATOM 695 C CA . LEU A 1 86 ? -13.699 -3.448 11.555 1.00 94.38 86 LEU A CA 1
ATOM 696 C C . LEU A 1 86 ? -14.756 -2.561 12.219 1.00 94.38 86 LEU A C 1
ATOM 698 O O . LEU A 1 86 ? -15.221 -2.858 13.320 1.00 94.38 86 LEU A O 1
ATOM 702 N N . PHE A 1 87 ? -15.182 -1.501 11.533 1.00 94.12 87 PHE A N 1
ATOM 703 C CA . PHE A 1 87 ? -16.188 -0.577 12.039 1.00 94.12 87 PHE A CA 1
ATOM 704 C C . PHE A 1 87 ? -17.563 -1.241 12.179 1.00 94.12 87 PHE A C 1
ATOM 706 O O . PHE A 1 87 ? -18.265 -1.024 13.164 1.00 94.12 87 PHE A O 1
ATOM 713 N N . PHE A 1 88 ? -17.941 -2.109 11.241 1.00 93.75 88 PHE A N 1
ATOM 714 C CA . PHE A 1 88 ? -19.171 -2.892 11.326 1.00 93.75 88 PHE A CA 1
ATOM 715 C C . PHE A 1 88 ? -19.168 -3.857 12.520 1.00 93.75 88 PHE A C 1
ATOM 717 O O . PHE A 1 88 ? -20.159 -3.937 13.253 1.00 93.75 88 PHE A O 1
ATOM 724 N N . VAL A 1 89 ? -18.051 -4.556 12.755 1.00 92.44 89 VAL A N 1
ATOM 725 C CA . VAL A 1 89 ? -17.872 -5.421 13.933 1.00 92.44 89 VAL A CA 1
ATOM 726 C C . VAL A 1 89 ? -17.955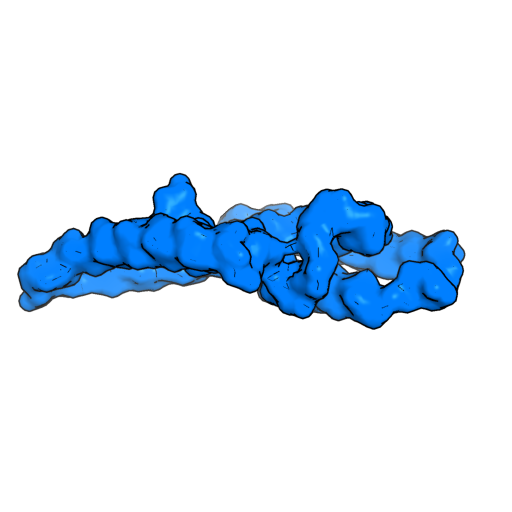 -4.600 15.218 1.00 92.44 89 VAL A C 1
ATOM 728 O O . VAL A 1 89 ? -18.651 -4.998 16.152 1.00 92.44 89 VAL A O 1
ATOM 731 N N . TRP A 1 90 ? -17.323 -3.426 15.253 1.00 93.69 90 TRP A N 1
ATOM 732 C CA . TRP A 1 90 ? -17.403 -2.503 16.384 1.00 93.69 90 TRP A CA 1
ATOM 733 C C . TRP A 1 90 ? -18.843 -2.040 16.663 1.00 93.69 90 TRP A C 1
ATOM 735 O O . TRP A 1 90 ? -19.302 -2.116 17.805 1.00 93.69 90 TRP A O 1
ATOM 745 N N . LEU A 1 91 ? -19.589 -1.635 15.628 1.00 93.75 91 LEU A N 1
ATOM 746 C CA . LEU A 1 91 ? -20.982 -1.188 15.742 1.00 93.75 91 LEU A CA 1
ATOM 747 C C . LEU A 1 91 ? -21.922 -2.283 16.253 1.00 93.75 91 LEU A C 1
ATOM 749 O O . LEU A 1 91 ? -22.779 -2.001 17.083 1.00 93.75 91 LEU A O 1
ATOM 753 N N . ARG A 1 92 ? -21.779 -3.525 15.779 1.00 92.94 92 ARG A N 1
ATOM 754 C CA . ARG A 1 92 ? -22.599 -4.646 16.272 1.00 92.94 92 ARG A CA 1
ATOM 755 C C . ARG A 1 92 ? -22.168 -5.119 17.653 1.00 92.94 92 ARG A C 1
ATOM 757 O O . ARG A 1 92 ? -22.999 -5.543 18.454 1.00 92.94 92 ARG A O 1
ATOM 764 N N . GLY A 1 93 ? -20.868 -5.064 17.918 1.00 91.38 93 GLY A N 1
ATOM 765 C CA . GLY A 1 93 ? -20.280 -5.464 19.184 1.00 91.38 93 GLY A CA 1
ATOM 766 C C . GLY A 1 93 ? -20.697 -4.541 20.319 1.00 91.38 93 GLY A C 1
ATOM 767 O O . GLY A 1 93 ? -21.094 -5.033 21.363 1.00 91.38 93 GLY A O 1
ATOM 768 N N . ARG A 1 94 ? -20.699 -3.215 20.119 1.00 88.06 94 ARG A N 1
ATOM 769 C CA . ARG A 1 94 ? -20.978 -2.249 21.202 1.00 88.06 94 ARG A CA 1
ATOM 77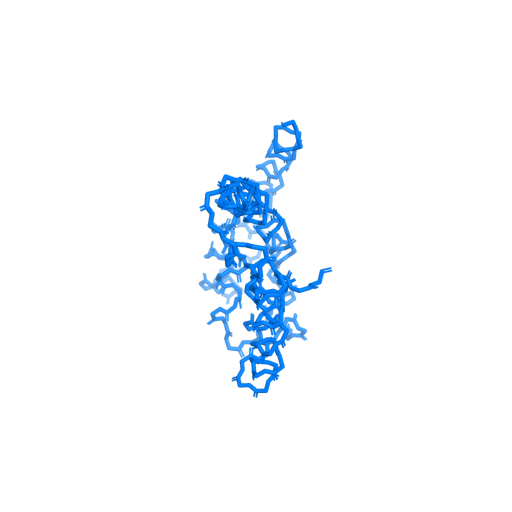0 C C . ARG A 1 94 ? -22.361 -2.409 21.847 1.00 88.06 94 ARG A C 1
ATOM 772 O O . ARG A 1 94 ? -22.511 -2.079 23.016 1.00 88.06 94 ARG A O 1
ATOM 779 N N . GLU A 1 95 ? -23.351 -2.899 21.100 1.00 86.69 95 GLU A N 1
ATOM 780 C CA . GLU A 1 95 ? -24.716 -3.130 21.600 1.00 86.69 95 GLU A CA 1
ATOM 781 C C . GLU A 1 95 ? -24.841 -4.452 22.362 1.00 86.69 95 GLU A C 1
ATOM 783 O O . GLU A 1 95 ? -25.662 -4.575 23.266 1.00 86.69 95 GLU A O 1
ATOM 788 N N . ARG A 1 96 ? -24.021 -5.449 22.010 1.00 89.75 96 ARG A N 1
ATOM 789 C CA . ARG A 1 96 ? -24.064 -6.787 22.617 1.00 89.75 96 ARG A CA 1
ATOM 790 C C . ARG A 1 96 ? -23.068 -6.942 23.760 1.00 89.75 96 ARG A C 1
ATOM 792 O O . ARG A 1 96 ? -23.358 -7.630 24.732 1.00 89.75 96 ARG A O 1
ATOM 799 N N . TRP A 1 97 ? -21.896 -6.330 23.633 1.00 90.25 97 TRP A N 1
ATOM 800 C CA . TRP A 1 97 ? -20.683 -6.627 24.382 1.00 90.25 97 TRP A CA 1
ATOM 801 C C . TRP A 1 97 ? -19.967 -5.331 24.816 1.00 90.25 97 TRP A C 1
ATOM 803 O O . TRP A 1 97 ? -19.418 -4.606 23.982 1.00 90.25 97 TRP A O 1
ATOM 813 N N . PRO A 1 98 ? -19.876 -5.039 26.129 1.00 86.06 98 PRO A N 1
ATOM 814 C CA . PRO A 1 98 ? -19.325 -3.773 26.625 1.00 86.06 98 PRO A CA 1
ATOM 815 C C . PRO A 1 98 ? -17.817 -3.612 26.379 1.00 86.06 98 PRO A C 1
ATOM 817 O O . PRO A 1 98 ? -17.295 -2.503 26.480 1.00 86.06 98 PRO A O 1
ATOM 820 N N . TRP A 1 99 ? -17.103 -4.693 26.060 1.00 88.31 99 TRP A N 1
ATOM 821 C CA . TRP A 1 99 ? -15.679 -4.668 25.717 1.00 88.31 99 TRP A CA 1
ATOM 822 C C . TRP A 1 99 ? -15.422 -4.191 24.283 1.00 88.31 99 TRP A C 1
ATOM 824 O O . TRP A 1 99 ? -14.358 -3.643 24.011 1.00 88.31 99 TRP A O 1
ATOM 834 N N . SER A 1 100 ? -16.409 -4.280 23.384 1.00 91.12 100 SER A N 1
ATOM 835 C CA . SER A 1 100 ? -16.261 -3.830 21.996 1.00 91.12 100 SER A CA 1
ATOM 836 C C . SER A 1 100 ? -15.989 -2.330 21.872 1.00 91.12 100 SER A C 1
ATOM 838 O O . SER A 1 100 ? -15.353 -1.919 20.907 1.00 91.12 100 SER A O 1
ATOM 840 N N . ARG A 1 101 ? -16.370 -1.508 22.863 1.00 90.06 101 ARG A N 1
ATOM 841 C CA . ARG A 1 101 ? -16.033 -0.070 22.889 1.00 90.06 101 ARG A CA 1
ATOM 842 C C . ARG A 1 101 ? -14.524 0.195 22.873 1.00 90.06 101 ARG A C 1
ATOM 844 O O . ARG A 1 101 ? -14.103 1.228 22.367 1.00 90.06 101 ARG A O 1
ATOM 851 N N . TRP A 1 102 ? -13.732 -0.745 23.389 1.00 93.44 102 TRP A N 1
ATOM 852 C CA . TRP A 1 102 ? -12.278 -0.640 23.463 1.00 93.44 102 TRP A CA 1
ATOM 853 C C . TRP A 1 102 ? -11.564 -1.169 22.218 1.00 93.44 102 TRP A C 1
ATOM 855 O O . TRP A 1 102 ? -10.369 -0.945 22.090 1.00 93.44 102 TRP A O 1
ATOM 865 N N . LEU A 1 103 ? -12.272 -1.814 21.282 1.00 93.12 103 LEU A N 1
ATOM 866 C CA . LEU A 1 103 ? -11.661 -2.443 20.108 1.00 93.12 103 LEU A CA 1
ATOM 867 C C . LEU A 1 103 ? -10.840 -1.453 19.269 1.00 93.12 103 LEU A C 1
ATOM 869 O O . LEU A 1 103 ? -9.665 -1.701 19.029 1.00 93.12 103 LEU A O 1
ATOM 873 N N . LEU A 1 104 ? -11.436 -0.332 18.846 1.00 93.50 104 LEU A N 1
ATOM 874 C CA . LEU A 1 104 ? -10.742 0.647 18.002 1.00 93.50 104 LEU A CA 1
ATOM 875 C C . LEU A 1 104 ? -9.589 1.348 18.747 1.00 93.50 104 LEU A C 1
ATOM 877 O O . LEU A 1 104 ? -8.484 1.319 18.217 1.00 93.50 104 LEU A O 1
ATOM 881 N N . PRO A 1 105 ? -9.770 1.881 19.979 1.00 94.75 105 PRO A N 1
ATOM 882 C CA . PRO A 1 105 ? -8.657 2.468 20.731 1.00 94.75 105 PRO A CA 1
ATOM 883 C C . PRO A 1 105 ? -7.492 1.499 20.948 1.00 94.75 105 PRO A C 1
ATOM 885 O O . PRO A 1 105 ? -6.336 1.877 20.782 1.00 94.75 105 PRO A O 1
ATOM 888 N N . VAL A 1 106 ? -7.787 0.242 21.295 1.00 95.69 106 VAL A N 1
ATOM 889 C CA . VAL A 1 106 ? -6.754 -0.779 21.496 1.00 95.69 106 VAL A CA 1
ATOM 890 C C . VAL A 1 106 ? -6.045 -1.088 20.181 1.00 95.69 106 VAL A C 1
ATOM 892 O O . VAL A 1 106 ? -4.822 -1.133 20.172 1.00 95.69 106 VAL A O 1
ATOM 895 N N . LEU A 1 107 ? -6.766 -1.240 19.066 1.00 95.75 107 LEU A N 1
ATOM 896 C CA . LEU A 1 107 ? -6.148 -1.461 17.753 1.00 95.75 107 LEU A CA 1
ATOM 897 C C . LEU A 1 107 ? -5.250 -0.293 17.324 1.00 95.75 107 LEU A C 1
ATOM 899 O O . LEU A 1 107 ? -4.154 -0.536 16.829 1.00 95.75 107 LEU A O 1
ATOM 903 N N . THR A 1 108 ? -5.668 0.954 17.549 1.00 95.69 108 THR A N 1
ATOM 904 C CA . THR A 1 108 ? -4.848 2.143 17.268 1.00 95.69 108 THR A CA 1
ATOM 905 C C . THR A 1 108 ? -3.573 2.152 18.113 1.00 95.69 108 THR A C 1
ATOM 907 O O . THR A 1 108 ? -2.485 2.339 17.577 1.00 95.69 108 THR A O 1
ATOM 910 N N . LEU A 1 109 ? -3.673 1.889 19.421 1.00 97.38 109 LEU A N 1
ATOM 911 C CA . LEU A 1 109 ? -2.503 1.837 20.307 1.00 97.38 109 LEU A CA 1
ATOM 912 C C . LEU A 1 109 ? -1.560 0.680 19.961 1.00 97.38 109 LEU A C 1
ATOM 914 O O . LEU A 1 109 ? -0.344 0.858 19.970 1.00 97.38 109 LEU A O 1
ATOM 918 N N . LEU A 1 110 ? -2.108 -0.492 19.631 1.00 97.06 110 LEU A N 1
ATOM 919 C CA . LEU A 1 110 ? -1.322 -1.635 19.173 1.00 97.06 110 LEU A CA 1
ATOM 920 C C . LEU A 1 110 ? -0.628 -1.331 17.847 1.00 97.06 110 LEU A C 1
ATOM 922 O O . LEU A 1 110 ? 0.544 -1.657 17.706 1.00 97.06 110 LEU A O 1
ATOM 926 N N . SER A 1 111 ? -1.313 -0.676 16.907 1.00 96.94 111 SER A N 1
ATOM 927 C CA . SER A 1 111 ? -0.719 -0.240 15.642 1.00 96.94 111 SER A CA 1
ATOM 928 C C . SER A 1 111 ? 0.427 0.746 15.867 1.00 96.94 111 SER A C 1
ATOM 930 O O . SER A 1 111 ? 1.491 0.565 15.284 1.00 96.94 111 SER A O 1
ATOM 932 N N . LEU A 1 112 ? 0.267 1.723 16.765 1.00 96.69 112 LEU A N 1
ATOM 933 C CA . LEU A 1 112 ? 1.318 2.685 17.106 1.00 96.69 112 LEU A CA 1
ATOM 934 C C . LEU A 1 112 ? 2.527 2.012 17.778 1.00 96.69 112 LEU A C 1
ATOM 936 O O . LEU A 1 112 ? 3.672 2.272 17.411 1.00 96.69 112 LEU A O 1
ATOM 940 N N . ALA A 1 113 ? 2.289 1.118 18.741 1.00 96.88 113 ALA A N 1
ATOM 941 C CA . ALA A 1 113 ? 3.356 0.355 19.390 1.00 96.88 113 ALA A CA 1
ATOM 942 C C . ALA A 1 113 ? 4.091 -0.546 18.384 1.00 96.88 113 ALA A C 1
ATOM 944 O O . ALA A 1 113 ? 5.321 -0.615 18.379 1.00 96.88 113 ALA A O 1
ATOM 945 N N . TRP A 1 114 ? 3.334 -1.193 17.495 1.00 96.19 114 TRP A N 1
ATOM 946 C CA . TRP A 1 114 ? 3.867 -2.009 16.412 1.00 96.19 114 TRP A CA 1
ATOM 947 C C . TRP A 1 114 ? 4.689 -1.182 15.420 1.00 96.19 114 TRP A C 1
ATOM 949 O O . TRP A 1 114 ? 5.750 -1.630 14.993 1.00 96.19 114 TRP A O 1
ATOM 959 N N . ALA A 1 115 ? 4.251 0.037 15.100 1.00 95.19 115 ALA A N 1
ATOM 960 C CA . ALA A 1 115 ? 4.988 0.972 14.259 1.00 95.19 115 ALA A CA 1
ATOM 961 C C . ALA A 1 115 ? 6.340 1.344 14.881 1.00 95.19 115 ALA A C 1
ATOM 963 O O . ALA A 1 115 ? 7.363 1.254 14.210 1.00 95.19 115 ALA A O 1
ATOM 964 N N . GLY A 1 116 ? 6.368 1.681 16.176 1.00 95.00 116 GLY A N 1
ATOM 965 C CA . GLY A 1 116 ? 7.607 2.019 16.886 1.00 95.00 116 GLY A CA 1
ATOM 966 C C . GLY A 1 116 ? 8.590 0.849 17.010 1.00 95.00 116 GLY A C 1
ATOM 967 O O . GLY A 1 116 ? 9.806 1.049 16.959 1.00 95.00 116 GLY A O 1
ATOM 968 N N . TRP A 1 117 ? 8.081 -0.380 17.142 1.00 95.88 117 TRP A N 1
ATOM 969 C CA . TRP A 1 117 ? 8.913 -1.583 17.129 1.00 95.88 117 TRP A CA 1
ATOM 970 C C . TRP A 1 117 ? 9.450 -1.891 15.724 1.00 95.88 117 TRP A C 1
ATOM 972 O O . TRP A 1 117 ? 10.662 -2.035 15.556 1.00 95.88 117 TRP A O 1
ATOM 982 N N . GLN A 1 118 ? 8.583 -1.921 14.702 1.00 93.44 118 GLN A N 1
ATOM 983 C CA . GLN A 1 118 ? 9.003 -2.193 13.322 1.00 93.44 118 GLN A CA 1
ATOM 984 C C . GLN A 1 118 ? 9.931 -1.115 12.764 1.00 93.44 118 GLN A C 1
ATOM 986 O O . GLN A 1 118 ? 10.821 -1.444 11.991 1.00 93.44 118 GLN A O 1
ATOM 991 N N . ALA A 1 119 ? 9.791 0.148 13.172 1.00 91.94 119 ALA A N 1
ATOM 992 C CA . ALA A 1 119 ? 10.698 1.212 12.745 1.00 91.94 119 ALA A CA 1
ATOM 993 C C . ALA A 1 119 ? 12.170 0.924 13.099 1.00 91.94 119 ALA A C 1
ATOM 995 O O . ALA A 1 119 ? 13.062 1.455 12.448 1.00 91.94 119 ALA A O 1
ATOM 996 N N . GLN A 1 120 ? 12.430 0.081 14.107 1.00 92.62 120 GLN A N 1
ATOM 997 C CA . GLN A 1 120 ? 13.780 -0.300 14.528 1.00 92.62 120 GLN A CA 1
ATOM 998 C C . GLN A 1 120 ? 14.237 -1.645 13.950 1.00 92.62 120 GLN A C 1
ATOM 1000 O O . GLN A 1 120 ? 15.429 -1.833 13.723 1.00 92.62 120 GLN A O 1
ATOM 1005 N N . THR A 1 121 ? 13.321 -2.595 13.739 1.00 91.62 121 THR A N 1
ATOM 1006 C CA . THR A 1 121 ? 13.660 -3.962 13.302 1.00 91.62 121 THR A CA 1
ATOM 1007 C C . THR A 1 121 ? 13.506 -4.180 11.798 1.00 91.62 121 THR A C 1
ATOM 1009 O O . THR A 1 121 ? 14.244 -4.976 11.224 1.00 91.62 121 THR A O 1
ATOM 1012 N N . ALA A 1 122 ? 12.558 -3.489 11.163 1.00 90.69 122 ALA A N 1
ATOM 1013 C CA . ALA A 1 122 ? 12.232 -3.596 9.745 1.00 90.69 122 ALA A CA 1
ATOM 1014 C C . ALA A 1 122 ? 11.648 -2.263 9.211 1.00 90.69 122 ALA A C 1
ATOM 1016 O O . ALA A 1 122 ? 10.433 -2.159 8.997 1.00 90.69 122 ALA A O 1
ATOM 1017 N N . PRO A 1 123 ? 12.492 -1.234 8.980 1.00 89.94 123 PRO A N 1
ATOM 1018 C CA . PRO A 1 123 ? 12.045 0.102 8.569 1.00 89.94 123 PRO A CA 1
ATOM 1019 C C . PRO A 1 123 ? 11.202 0.104 7.285 1.00 89.94 123 PRO A C 1
ATOM 1021 O O . PRO A 1 123 ? 10.164 0.764 7.230 1.00 89.94 123 PRO A O 1
ATOM 1024 N N . ALA A 1 124 ? 11.582 -0.695 6.282 1.00 90.00 124 ALA A N 1
ATOM 1025 C CA . ALA A 1 124 ? 10.814 -0.852 5.047 1.00 90.00 124 ALA A CA 1
ATOM 1026 C C . ALA A 1 124 ? 9.392 -1.385 5.314 1.00 90.00 124 ALA A C 1
ATOM 1028 O O . ALA A 1 124 ? 8.407 -0.836 4.818 1.00 90.00 124 ALA A O 1
ATOM 1029 N N . ALA A 1 125 ? 9.253 -2.406 6.162 1.00 91.88 125 ALA A N 1
ATOM 1030 C CA . ALA A 1 125 ? 7.950 -2.958 6.524 1.00 91.88 125 ALA A CA 1
ATOM 1031 C C . ALA A 1 125 ? 7.095 -1.956 7.318 1.00 91.88 125 ALA A C 1
ATOM 1033 O O . ALA A 1 125 ? 5.885 -1.872 7.093 1.00 91.88 125 ALA A O 1
ATOM 1034 N N . ALA A 1 126 ? 7.711 -1.157 8.197 1.00 92.31 126 ALA A N 1
ATOM 1035 C CA . ALA A 1 126 ? 7.031 -0.060 8.885 1.00 92.31 126 ALA A CA 1
ATOM 1036 C C . ALA A 1 126 ? 6.500 0.999 7.902 1.00 92.31 126 ALA A C 1
ATOM 1038 O O .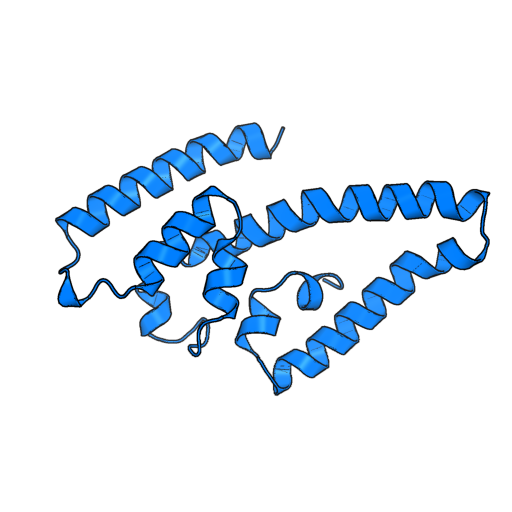 ALA A 1 126 ? 5.412 1.535 8.104 1.00 92.31 126 ALA A O 1
ATOM 1039 N N . PHE A 1 127 ? 7.244 1.270 6.825 1.00 91.81 127 PHE A N 1
ATOM 1040 C CA . PHE A 1 127 ? 6.889 2.274 5.825 1.00 91.81 127 PHE A CA 1
ATOM 1041 C C . PHE A 1 127 ? 5.775 1.813 4.872 1.00 91.81 127 PHE A C 1
ATOM 1043 O O . PHE A 1 127 ? 4.843 2.572 4.603 1.00 91.81 127 PHE A O 1
ATOM 1050 N N . TYR A 1 128 ? 5.840 0.578 4.366 1.00 94.12 128 TYR A N 1
ATOM 1051 C CA . TYR A 1 128 ? 4.932 0.103 3.313 1.00 94.12 128 TYR A CA 1
ATOM 1052 C C . TYR A 1 128 ? 3.666 -0.608 3.821 1.00 94.12 128 TYR A C 1
ATOM 1054 O O . TYR A 1 128 ? 2.657 -0.642 3.111 1.00 94.12 128 TYR A O 1
ATOM 1062 N N . LEU A 1 129 ? 3.683 -1.227 5.007 1.00 95.12 129 LEU A N 1
ATOM 1063 C CA . LEU A 1 129 ? 2.587 -2.106 5.432 1.00 95.12 129 LEU A CA 1
ATOM 1064 C C . LEU A 1 129 ? 1.509 -1.384 6.247 1.00 95.12 129 LEU A C 1
ATOM 1066 O O . LEU A 1 129 ? 1.791 -0.612 7.159 1.00 95.12 129 LEU A O 1
ATOM 1070 N N . LEU A 1 130 ? 0.249 -1.749 5.992 1.00 95.44 130 LEU A N 1
ATOM 1071 C CA . LEU A 1 130 ? -0.927 -1.226 6.693 1.00 95.44 130 LEU A CA 1
ATOM 1072 C C . LEU A 1 130 ? -0.858 -1.331 8.237 1.00 95.44 130 LEU A C 1
ATOM 1074 O O . LEU A 1 130 ? -1.227 -0.358 8.890 1.00 95.44 130 LEU A O 1
ATOM 1078 N N . PRO A 1 131 ? -0.400 -2.437 8.870 1.00 94.00 131 PRO A N 1
ATOM 1079 C CA . PRO A 1 131 ? -0.470 -2.579 10.329 1.00 94.00 131 PRO A CA 1
ATOM 1080 C C . PRO A 1 131 ? 0.318 -1.521 11.105 1.00 94.00 131 PRO A C 1
ATOM 1082 O O . PRO A 1 131 ? -0.116 -1.116 12.179 1.00 94.00 131 PRO A O 1
ATOM 1085 N N . ALA A 1 132 ? 1.449 -1.053 10.570 1.00 93.75 132 ALA A N 1
ATOM 1086 C CA . ALA A 1 132 ? 2.239 0.023 11.175 1.00 93.75 132 ALA A CA 1
ATOM 1087 C C . ALA A 1 132 ? 1.658 1.421 10.914 1.00 93.75 132 ALA A C 1
ATOM 1089 O O . ALA A 1 132 ? 2.057 2.376 11.567 1.00 93.75 132 ALA A O 1
ATOM 1090 N N . ARG A 1 133 ? 0.716 1.541 9.975 1.00 92.12 133 ARG A N 1
ATOM 1091 C CA . ARG A 1 133 ? 0.121 2.811 9.543 1.00 92.12 133 ARG A CA 1
ATOM 1092 C C . ARG A 1 133 ? -1.319 2.990 9.997 1.00 92.12 133 ARG A C 1
ATOM 1094 O O . ARG A 1 133 ? -1.881 4.055 9.832 1.00 92.12 133 ARG A O 1
ATOM 1101 N N . PHE A 1 134 ? -1.940 1.954 10.553 1.00 93.56 134 PHE A N 1
ATOM 1102 C CA . PHE A 1 134 ? -3.353 1.988 10.932 1.00 93.56 134 PHE A CA 1
ATOM 1103 C C . PHE A 1 134 ? -3.669 3.026 12.028 1.00 93.56 134 PHE A C 1
ATOM 1105 O O . PHE A 1 134 ? -4.829 3.394 12.199 1.00 93.56 134 PHE A O 1
ATOM 1112 N N . TRP A 1 135 ? -2.667 3.476 12.789 1.00 92.81 135 TRP A N 1
ATOM 1113 C CA . TRP A 1 135 ? -2.821 4.553 13.767 1.00 92.81 135 TRP A CA 1
ATOM 1114 C C . TRP A 1 135 ? -2.845 5.962 13.149 1.00 92.81 135 TRP A C 1
ATOM 1116 O O . TRP A 1 135 ? -3.316 6.874 13.831 1.00 92.81 135 TRP A O 1
ATOM 1126 N N . GLU A 1 136 ? -2.321 6.127 11.927 1.00 89.00 136 GLU A N 1
ATOM 1127 C CA . GLU A 1 136 ? -2.302 7.389 11.163 1.00 89.00 136 GLU A CA 1
ATOM 1128 C C . GLU A 1 136 ? -3.711 7.761 10.674 1.00 89.00 136 GLU A C 1
ATOM 1130 O O . GLU A 1 136 ? -4.062 8.959 10.774 1.00 89.00 136 GLU A O 1
#

pLDDT: mean 90.48, std 6.12, range [68.88, 97.38]

Sequence (136 aa):
RRVLRLLPALLVMLMAT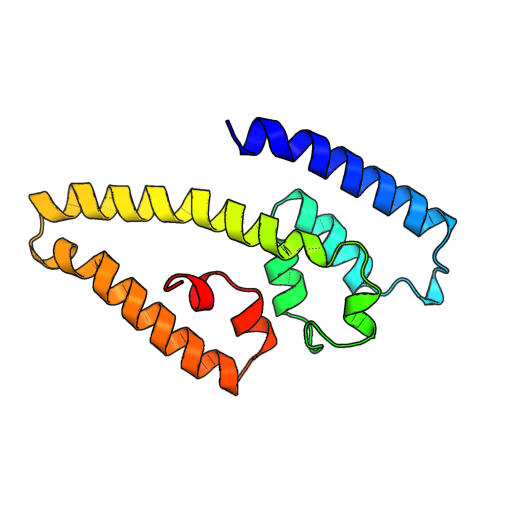FVLSALFIPRAWRNEQFDQTGWAALIGFSNIVLAGQQDDYFSPGVELNPFLHTWTLGVEEQFYLVFPLLFFVWLRGRERWPWSRWLLPVLTLLSLAWAGWQAQTAPAAAFYLLPARFWE

Foldseek 3Di:
DVCVVVLVVLVVVLVVCVVCCVVPPDPVLDDPLLVVLSVCLNVLRSLVSQLPDPDACPDPSNVPRPSNVSLVVSLVVVCVVPVVVLVVCLVVCVVVPVCSVCSLVVQLVQLCVVLVVCCVVRVSCSPRPNSVVVND

Organism: NCBI:txid2316728

Radius of gyration: 17.96 Å; chains: 1; bounding box: 45×17×52 Å

Secondary structure (DSSP, 8-state):
-HHHHHHHHHHHHHHHHHHHHHHHS-GGG--HHHHHHHHHHTTT-HHHHHHTSSS-TTSHHHHT-TTGGGHHHHHHHHHHHHHHHHHHHHHHHHHH-TTGGGHHHHHHHHHHHHHHHHHHH-HHHHHH-HHHHTT-

InterPro domains:
  IPR002656 Acyltransferase 3 domain [PF01757] (1-129)
  IPR050879 Acyltransferase 3 [PTHR23028] (1-136)